Protein AF-A0A2E7L253-F1 (afdb_monomer_lite)

Structure (mmCIF, N/CA/C/O backbone):
data_AF-A0A2E7L253-F1
#
_entry.id   AF-A0A2E7L253-F1
#
loop_
_atom_site.group_PDB
_atom_site.id
_atom_site.type_symbol
_atom_site.label_atom_id
_atom_site.label_alt_id
_atom_site.label_comp_id
_atom_site.label_asym_id
_atom_site.label_entity_id
_atom_site.label_seq_id
_atom_site.pdbx_PDB_ins_code
_atom_site.Cartn_x
_atom_site.Cartn_y
_atom_site.Cartn_z
_atom_site.occupancy
_atom_site.B_iso_or_equiv
_atom_site.auth_seq_id
_atom_site.auth_comp_id
_atom_site.auth_asym_id
_atom_site.auth_atom_id
_atom_site.pdbx_PDB_model_num
ATOM 1 N N . THR A 1 1 ? -13.477 3.727 -7.918 1.00 76.06 1 THR A N 1
ATOM 2 C CA . THR A 1 1 ? -13.003 4.059 -9.282 1.00 76.06 1 THR A CA 1
ATOM 3 C C . THR A 1 1 ? -11.505 3.831 -9.328 1.00 76.06 1 THR A C 1
ATOM 5 O O . THR A 1 1 ? -10.892 3.888 -8.271 1.00 76.06 1 THR A O 1
ATOM 8 N N . GLY A 1 2 ? -10.938 3.516 -10.497 1.00 85.12 2 GLY A N 1
ATOM 9 C CA . GLY A 1 2 ? -9.512 3.194 -10.670 1.00 85.12 2 GLY A CA 1
ATOM 10 C C . GLY A 1 2 ? -8.842 4.051 -11.747 1.00 85.12 2 GLY A C 1
ATOM 11 O O . GLY A 1 2 ? -9.463 4.969 -12.280 1.00 85.12 2 GLY A O 1
ATOM 12 N N . ASN A 1 3 ? -7.586 3.742 -12.061 1.00 87.81 3 ASN A N 1
ATOM 13 C CA . ASN A 1 3 ? -6.810 4.322 -13.157 1.00 87.81 3 ASN A CA 1
ATOM 14 C C . ASN A 1 3 ? -6.499 3.265 -14.235 1.00 87.81 3 ASN A C 1
ATOM 16 O O . ASN A 1 3 ? -6.819 2.089 -14.071 1.00 87.81 3 ASN A O 1
ATOM 20 N N . ALA A 1 4 ? -5.953 3.704 -15.371 1.00 88.75 4 ALA A N 1
ATOM 21 C CA . ALA A 1 4 ? -5.542 2.837 -16.470 1.00 88.75 4 ALA A CA 1
ATOM 22 C C . ALA A 1 4 ? -4.411 3.489 -17.274 1.00 88.75 4 ALA A C 1
ATOM 24 O O . ALA A 1 4 ? -4.278 4.715 -17.298 1.00 88.75 4 ALA A O 1
ATOM 25 N N . PHE A 1 5 ? -3.627 2.661 -17.959 1.00 90.44 5 PHE A N 1
ATOM 26 C CA . PHE A 1 5 ? -2.713 3.111 -19.003 1.00 90.44 5 PHE A CA 1
ATOM 27 C C . PHE A 1 5 ? -3.455 3.183 -20.341 1.00 90.44 5 PHE A C 1
ATOM 29 O O . PHE A 1 5 ? -4.352 2.381 -20.593 1.00 90.44 5 PHE A O 1
ATOM 36 N N . TRP A 1 6 ? -3.062 4.114 -21.215 1.00 90.44 6 TRP A N 1
ATOM 37 C CA . TRP A 1 6 ? -3.573 4.174 -22.593 1.00 90.44 6 TRP A CA 1
ATOM 38 C C . TRP A 1 6 ? -3.236 2.904 -23.390 1.00 90.44 6 TRP A C 1
ATOM 40 O O . TRP A 1 6 ? -4.006 2.483 -24.247 1.00 90.44 6 TRP A O 1
ATOM 50 N N . THR A 1 7 ? -2.096 2.282 -23.089 1.00 89.25 7 THR A N 1
ATOM 51 C CA . THR A 1 7 ? -1.634 1.058 -23.738 1.00 89.25 7 THR A CA 1
ATOM 52 C C . THR A 1 7 ? -0.840 0.184 -22.770 1.00 89.25 7 THR A C 1
ATOM 54 O O . THR A 1 7 ? -0.297 0.672 -21.777 1.00 89.25 7 THR A O 1
ATOM 57 N N . TYR A 1 8 ? -0.764 -1.108 -23.080 1.00 87.62 8 TYR A N 1
ATOM 58 C CA . TYR A 1 8 ? 0.107 -2.066 -22.401 1.00 87.62 8 TYR A CA 1
ATOM 59 C C . TYR A 1 8 ? 1.529 -2.053 -23.005 1.00 87.62 8 TYR A C 1
ATOM 61 O O . TYR A 1 8 ? 2.513 -2.046 -22.264 1.00 87.62 8 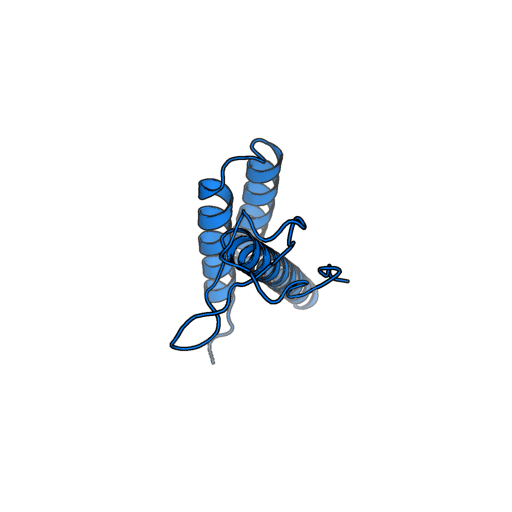TYR A O 1
ATOM 69 N N . THR A 1 9 ? 1.610 -1.959 -24.339 1.00 86.69 9 THR A N 1
ATOM 70 C CA . THR A 1 9 ? 2.807 -1.765 -25.184 1.00 86.69 9 THR A CA 1
ATOM 71 C C . THR A 1 9 ? 2.370 -1.149 -26.526 1.00 86.69 9 THR A C 1
ATOM 73 O O . THR A 1 9 ? 1.272 -1.459 -26.992 1.00 86.69 9 THR A O 1
ATOM 76 N N . ASP A 1 10 ? 3.160 -0.264 -27.145 1.00 82.75 10 ASP A N 1
ATOM 77 C CA . ASP A 1 10 ? 2.821 0.382 -28.429 1.00 82.75 10 ASP A CA 1
ATOM 78 C C . ASP A 1 10 ? 3.763 0.081 -29.615 1.00 82.75 10 ASP A C 1
ATOM 80 O O . ASP A 1 10 ? 3.490 0.555 -30.720 1.00 82.75 10 ASP A O 1
ATOM 84 N N . ASN A 1 11 ? 4.826 -0.718 -29.443 1.00 73.69 11 ASN A N 1
ATOM 85 C CA . ASN A 1 11 ? 5.800 -1.008 -30.509 1.00 73.69 11 ASN A CA 1
ATOM 86 C C . ASN A 1 11 ? 6.364 -2.446 -30.429 1.00 73.69 11 ASN A C 1
ATOM 88 O O . ASN A 1 11 ? 6.418 -3.049 -29.362 1.00 73.69 11 ASN A O 1
ATOM 92 N N . ALA A 1 12 ? 6.810 -2.981 -31.570 1.00 69.56 12 ALA A N 1
ATOM 93 C CA . ALA A 1 12 ? 7.440 -4.297 -31.718 1.00 69.56 12 ALA A CA 1
ATOM 94 C C . ALA A 1 12 ? 8.951 -4.310 -31.395 1.00 69.56 12 ALA A C 1
ATOM 96 O O . ALA A 1 12 ? 9.557 -5.376 -31.347 1.00 69.56 12 ALA A O 1
ATOM 97 N N . HIS A 1 13 ? 9.566 -3.143 -31.178 1.00 81.31 13 HIS A N 1
ATOM 98 C CA . HIS A 1 13 ? 11.006 -2.988 -30.932 1.00 81.31 13 HIS A CA 1
ATOM 99 C C . HIS A 1 13 ? 11.298 -2.435 -29.527 1.00 81.31 13 HIS A C 1
ATOM 101 O O . HIS A 1 13 ? 11.987 -1.434 -29.371 1.00 81.31 13 HIS A O 1
ATOM 107 N N . LEU A 1 14 ? 10.757 -3.083 -28.490 1.00 84.62 14 LEU A N 1
ATOM 108 C CA . LEU A 1 14 ? 10.771 -2.593 -27.100 1.00 84.62 14 LEU A CA 1
ATOM 109 C C . LEU A 1 14 ? 12.161 -2.429 -26.472 1.00 84.62 14 LEU A C 1
ATOM 111 O O . LEU A 1 14 ? 12.305 -1.715 -25.480 1.00 84.62 14 LEU A O 1
ATOM 115 N N . TRP A 1 15 ? 13.160 -3.102 -27.037 1.00 86.12 15 TRP A N 1
ATOM 116 C CA . TRP A 1 15 ? 14.542 -3.107 -26.561 1.00 86.12 15 TRP A CA 1
ATOM 117 C C . TRP A 1 15 ? 15.500 -2.314 -27.458 1.00 86.12 15 TRP A C 1
ATOM 119 O O . TRP A 1 15 ? 16.690 -2.257 -27.154 1.00 86.12 15 TRP A O 1
ATOM 129 N N . ASP A 1 16 ? 15.013 -1.740 -28.562 1.00 85.81 16 ASP A N 1
ATOM 130 C CA . ASP A 1 16 ? 15.840 -1.024 -29.535 1.00 85.81 16 ASP A CA 1
ATOM 131 C C . ASP A 1 16 ? 15.517 0.474 -29.543 1.00 85.81 16 ASP A C 1
ATOM 133 O O . ASP A 1 16 ? 14.606 0.944 -30.230 1.00 85.81 16 ASP A O 1
ATOM 137 N N . ASP A 1 17 ? 16.329 1.234 -28.811 1.00 81.62 17 ASP A N 1
ATOM 138 C CA . ASP A 1 17 ? 16.240 2.695 -28.738 1.00 81.62 17 ASP A CA 1
ATOM 139 C C . ASP A 1 17 ? 16.519 3.391 -30.091 1.00 81.62 17 ASP A C 1
ATOM 141 O O . ASP A 1 17 ? 16.260 4.588 -30.237 1.00 81.62 17 ASP A O 1
ATOM 145 N N . TYR A 1 18 ? 17.030 2.667 -31.096 1.00 82.50 18 TYR A N 1
ATOM 146 C CA . TYR A 1 18 ? 17.361 3.192 -32.423 1.00 82.50 18 TYR A CA 1
ATOM 147 C C . TYR A 1 18 ? 16.317 2.860 -33.496 1.00 82.50 18 TYR A C 1
ATOM 149 O O . TYR A 1 18 ? 16.492 3.257 -34.650 1.00 82.50 18 TYR A O 1
ATOM 157 N N . ALA A 1 19 ? 15.192 2.233 -33.135 1.00 79.25 19 ALA A N 1
ATOM 158 C CA . ALA A 1 19 ? 14.115 1.854 -34.057 1.00 79.25 19 ALA A CA 1
ATOM 159 C C . ALA A 1 19 ? 13.339 3.045 -34.681 1.00 79.25 19 ALA A C 1
ATOM 161 O O . ALA A 1 19 ? 12.298 2.865 -35.314 1.00 79.25 19 ALA A O 1
ATOM 162 N N . GLY A 1 20 ? 13.829 4.279 -34.516 1.00 75.06 20 GLY A N 1
ATOM 163 C CA . GLY A 1 20 ? 13.363 5.488 -35.203 1.00 75.06 20 GLY A CA 1
ATOM 164 C C . GLY A 1 20 ? 12.119 6.151 -34.607 1.00 75.06 20 GLY A C 1
ATOM 165 O O . GLY A 1 20 ? 11.953 7.357 -34.772 1.00 75.06 20 GLY A O 1
ATOM 166 N N . ASN A 1 21 ? 11.290 5.407 -33.869 1.00 74.50 21 ASN A N 1
ATOM 167 C CA . ASN A 1 21 ? 10.118 5.932 -33.170 1.00 74.50 21 ASN A CA 1
ATOM 168 C C . ASN A 1 21 ? 10.232 5.687 -31.659 1.00 74.50 21 ASN A C 1
ATOM 170 O O . ASN A 1 21 ? 10.505 4.553 -31.261 1.00 74.50 21 ASN A O 1
ATOM 174 N N . PRO A 1 22 ? 9.971 6.696 -30.806 1.00 67.81 22 PRO A N 1
ATOM 175 C CA . PRO A 1 22 ? 9.908 6.478 -29.367 1.00 67.81 22 PRO A CA 1
ATOM 176 C C . PRO A 1 22 ? 8.764 5.509 -29.044 1.00 67.81 22 PRO A C 1
ATOM 178 O O . PRO A 1 22 ? 7.615 5.773 -29.394 1.00 67.81 22 PRO A O 1
ATOM 181 N N . SER A 1 23 ? 9.077 4.396 -28.382 1.00 76.94 23 SER A N 1
ATOM 182 C CA . SER A 1 23 ? 8.083 3.443 -27.880 1.00 76.94 23 SER A CA 1
ATOM 183 C C . SER A 1 23 ? 7.714 3.745 -26.430 1.00 76.94 23 SER A C 1
ATOM 185 O O . SER A 1 23 ? 8.596 3.964 -25.593 1.00 76.94 23 SER A O 1
ATOM 187 N N . TYR A 1 24 ? 6.426 3.693 -26.100 1.00 85.56 24 TYR A N 1
ATOM 188 C CA . TYR A 1 24 ? 5.945 3.633 -24.728 1.00 85.56 24 TYR A CA 1
ATOM 189 C C . TYR A 1 24 ? 5.512 2.210 -24.383 1.00 85.56 24 TYR A C 1
ATOM 191 O O . TYR A 1 24 ? 4.610 1.632 -24.987 1.00 85.56 24 TYR A O 1
ATOM 199 N N . SER A 1 25 ? 6.094 1.669 -23.315 1.00 89.50 25 SER A N 1
ATOM 200 C CA . SER A 1 25 ? 5.670 0.372 -22.810 1.00 89.50 25 SER A CA 1
ATOM 201 C C . SER A 1 25 ? 5.593 0.319 -21.298 1.00 89.50 25 SER A C 1
ATOM 203 O O . SER A 1 25 ? 6.447 0.853 -20.584 1.00 89.50 25 SER A O 1
ATOM 205 N N . VAL A 1 26 ? 4.551 -0.336 -20.794 1.00 93.06 26 VAL A N 1
ATOM 206 C CA . VAL A 1 26 ? 4.375 -0.593 -19.361 1.00 93.06 26 VAL A CA 1
ATOM 207 C C . VAL A 1 26 ? 5.087 -1.878 -18.964 1.00 93.06 26 VAL A C 1
ATOM 209 O O . VAL A 1 26 ? 5.595 -1.974 -17.853 1.00 93.06 26 VAL A O 1
ATOM 212 N N . VAL A 1 27 ? 5.198 -2.831 -19.879 1.00 92.31 27 VAL A N 1
ATOM 213 C CA . VAL A 1 27 ? 5.922 -4.094 -19.706 1.00 92.31 27 VAL A CA 1
ATOM 214 C C . VAL A 1 27 ? 6.793 -4.364 -20.929 1.00 92.31 27 VAL A C 1
ATOM 216 O O . VAL A 1 27 ? 6.604 -3.741 -21.964 1.00 92.31 27 VAL A O 1
ATOM 219 N N . TYR A 1 28 ? 7.743 -5.277 -20.842 1.00 91.44 28 TYR A N 1
ATOM 220 C CA . TYR A 1 28 ? 8.614 -5.630 -21.963 1.00 91.44 28 TYR A CA 1
ATOM 221 C C . TYR A 1 28 ? 8.402 -7.096 -22.343 1.00 91.44 28 TYR A C 1
ATOM 223 O O . TYR A 1 28 ? 7.893 -7.880 -21.544 1.00 91.44 28 TYR A O 1
ATOM 231 N N . ASP A 1 29 ? 8.742 -7.478 -23.566 1.00 90.44 29 ASP A N 1
ATOM 232 C CA . ASP A 1 29 ? 8.789 -8.876 -23.984 1.00 90.44 29 ASP A CA 1
ATOM 233 C C . ASP A 1 29 ? 10.138 -9.506 -23.611 1.00 90.44 29 ASP A C 1
ATOM 235 O O . ASP A 1 29 ? 11.146 -8.824 -23.442 1.00 90.44 29 ASP A O 1
ATOM 239 N N . GLY A 1 30 ? 10.163 -10.821 -23.441 1.00 90.31 30 GLY A N 1
ATOM 240 C CA . GLY A 1 30 ? 11.358 -11.574 -23.089 1.00 90.31 30 GLY A CA 1
ATOM 241 C C . GLY A 1 30 ? 11.244 -13.028 -23.541 1.00 90.31 30 GLY A C 1
ATOM 242 O O . GLY A 1 30 ? 10.149 -13.486 -23.881 1.00 90.31 30 GLY A O 1
ATOM 243 N N . PRO A 1 31 ? 12.361 -13.776 -2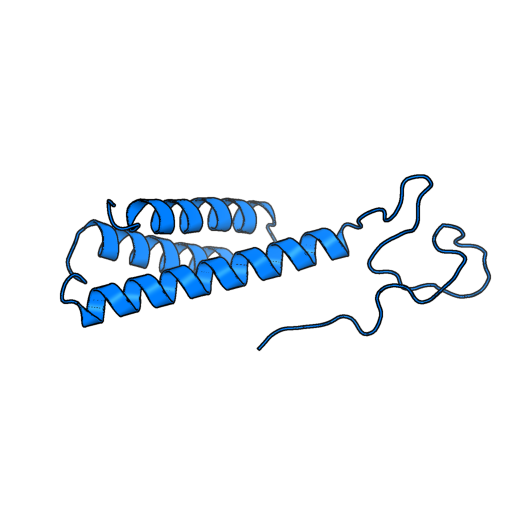3.547 1.00 91.06 31 PRO A N 1
ATOM 244 C CA . PRO A 1 31 ? 12.400 -15.150 -24.055 1.00 91.06 31 PRO A CA 1
ATOM 245 C C . PRO A 1 31 ? 11.444 -16.097 -23.313 1.00 91.06 31 PRO A C 1
ATOM 247 O O . PRO A 1 31 ? 10.899 -17.011 -23.923 1.00 91.06 31 PRO A O 1
ATOM 250 N N . ASP A 1 32 ? 11.193 -15.832 -22.028 1.00 94.69 32 ASP A N 1
ATOM 251 C CA . ASP A 1 32 ? 10.333 -16.640 -21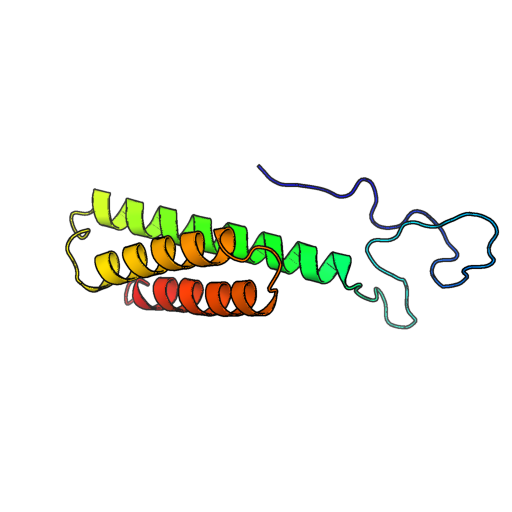.154 1.00 94.69 32 ASP A CA 1
ATOM 252 C C . ASP A 1 32 ? 8.968 -15.978 -20.871 1.00 94.69 32 ASP A C 1
ATOM 254 O O . ASP A 1 32 ? 8.247 -16.373 -19.953 1.00 94.69 32 ASP A O 1
ATOM 258 N N . GLY A 1 33 ? 8.602 -14.954 -21.650 1.00 89.62 33 GLY A N 1
ATOM 259 C CA . GLY A 1 33 ? 7.354 -14.208 -21.503 1.00 89.62 33 GLY A CA 1
ATOM 260 C C . GLY A 1 33 ? 7.560 -12.752 -21.087 1.00 89.62 33 GLY A C 1
ATOM 261 O O . GLY A 1 33 ? 8.579 -12.136 -21.381 1.00 89.62 33 GLY A O 1
ATOM 262 N N . VAL A 1 34 ? 6.545 -12.175 -20.443 1.00 92.06 34 VAL A N 1
ATOM 263 C CA . VAL A 1 34 ? 6.512 -10.744 -20.113 1.00 92.06 34 VAL A CA 1
ATOM 264 C C . VAL A 1 34 ? 7.531 -10.401 -19.024 1.00 92.06 34 VAL A C 1
ATOM 266 O O . VAL A 1 34 ? 7.534 -10.990 -17.945 1.00 92.06 34 VAL A O 1
ATOM 269 N N . VAL A 1 35 ? 8.344 -9.382 -19.285 1.00 93.25 35 VAL A N 1
ATOM 270 C CA . VAL A 1 35 ? 9.291 -8.776 -18.350 1.00 93.25 35 VAL A CA 1
ATOM 271 C C . VAL A 1 35 ? 8.643 -7.548 -17.706 1.00 93.25 35 VAL A C 1
ATOM 273 O O . VAL A 1 35 ? 8.156 -6.640 -18.385 1.00 93.25 35 VAL A O 1
ATOM 276 N N . SE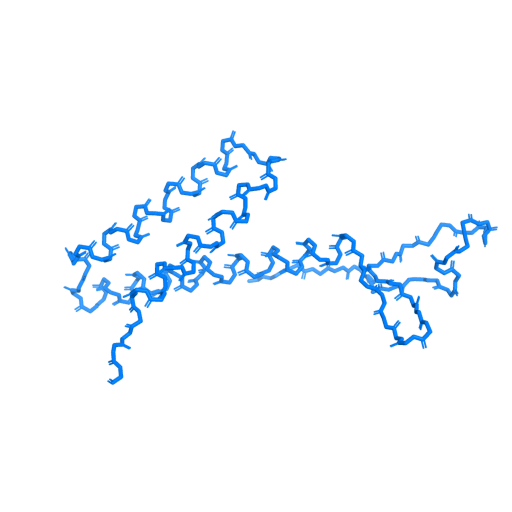R A 1 36 ? 8.625 -7.510 -16.373 1.00 94.19 36 SER A N 1
ATOM 277 C CA . SER A 1 36 ? 8.094 -6.366 -15.623 1.00 94.19 36 SER A CA 1
ATOM 278 C C . SER A 1 36 ? 8.944 -5.106 -15.822 1.00 94.19 36 SER A C 1
ATOM 280 O O . SER A 1 36 ? 10.120 -5.163 -16.177 1.00 94.19 36 SER A O 1
ATOM 282 N N . SER A 1 37 ? 8.359 -3.948 -15.533 1.00 93.06 37 SER A N 1
ATOM 283 C CA . SER A 1 37 ? 9.072 -2.678 -15.473 1.00 93.06 37 SER A CA 1
ATOM 284 C C . SER A 1 37 ? 8.841 -1.988 -14.133 1.00 93.06 37 SER A C 1
ATOM 286 O O . SER A 1 37 ? 7.831 -2.205 -13.463 1.00 93.06 37 SER A O 1
ATOM 288 N N . LYS A 1 38 ? 9.720 -1.038 -13.791 1.00 91.69 38 LYS A N 1
ATOM 289 C CA . LYS A 1 38 ? 9.559 -0.212 -12.584 1.00 91.69 38 LYS A CA 1
ATOM 290 C C . LYS A 1 38 ? 8.199 0.491 -12.515 1.00 91.69 38 LYS A C 1
ATOM 292 O O . LYS A 1 38 ? 7.650 0.631 -11.428 1.00 91.69 38 LYS A O 1
ATOM 297 N N . ARG A 1 39 ? 7.647 0.938 -13.652 1.00 91.81 39 ARG A N 1
ATOM 298 C CA . ARG A 1 39 ? 6.336 1.613 -13.686 1.00 91.81 39 ARG A CA 1
ATOM 299 C C . ARG A 1 39 ? 5.180 0.636 -13.481 1.00 91.81 39 ARG A C 1
ATOM 301 O O . ARG A 1 39 ? 4.220 0.998 -12.811 1.00 91.81 39 ARG A O 1
ATOM 308 N N . TRP A 1 40 ? 5.283 -0.584 -14.013 1.00 94.50 40 TRP A N 1
ATOM 309 C CA . TRP A 1 40 ? 4.286 -1.631 -13.788 1.00 94.50 40 TRP A CA 1
ATOM 310 C C . TRP A 1 40 ? 4.256 -2.069 -12.327 1.00 94.50 40 TRP A C 1
ATOM 312 O O . TRP A 1 40 ? 3.190 -2.097 -11.716 1.00 94.50 40 TRP A O 1
ATOM 322 N N . ASP A 1 41 ? 5.428 -2.318 -11.742 1.00 94.19 41 ASP A N 1
ATOM 323 C CA . ASP A 1 41 ? 5.526 -2.723 -10.341 1.00 94.19 41 ASP A CA 1
ATOM 324 C C . ASP A 1 41 ? 5.054 -1.620 -9.390 1.00 94.19 41 ASP A C 1
ATOM 326 O O . ASP A 1 41 ? 4.293 -1.898 -8.464 1.00 94.19 41 ASP A O 1
ATOM 330 N N . ALA A 1 42 ? 5.415 -0.359 -9.655 1.00 91.44 42 ALA A N 1
ATOM 331 C CA . ALA A 1 42 ? 4.918 0.778 -8.880 1.00 91.44 42 ALA A CA 1
ATOM 332 C C . ALA A 1 42 ? 3.393 0.939 -8.993 1.00 91.44 42 ALA A C 1
ATOM 334 O O . ALA A 1 42 ? 2.724 1.240 -8.006 1.00 91.44 42 ALA A O 1
ATOM 335 N N . TYR A 1 43 ? 2.830 0.713 -10.183 1.00 93.38 43 TYR A N 1
ATOM 336 C CA . TYR A 1 43 ? 1.387 0.761 -10.391 1.00 93.38 43 TYR A CA 1
ATOM 337 C C . TYR A 1 43 ? 0.665 -0.336 -9.606 1.00 93.38 43 TYR A C 1
ATOM 339 O O . TYR A 1 43 ? -0.301 -0.049 -8.900 1.00 93.38 43 TYR A O 1
ATOM 347 N N . ARG A 1 44 ? 1.152 -1.581 -9.688 1.00 93.50 44 ARG A N 1
ATOM 348 C CA . ARG A 1 44 ? 0.601 -2.713 -8.933 1.00 93.50 44 ARG A CA 1
ATOM 349 C C . ARG A 1 44 ? 0.654 -2.452 -7.426 1.00 93.50 44 ARG A C 1
ATOM 351 O O . ARG A 1 44 ? -0.363 -2.624 -6.761 1.00 93.50 44 ARG A O 1
ATOM 358 N N . ALA A 1 45 ? 1.791 -1.977 -6.914 1.00 92.50 45 ALA A N 1
ATOM 359 C CA . ALA A 1 45 ? 1.943 -1.621 -5.504 1.00 92.50 45 ALA A CA 1
ATOM 360 C C . ALA A 1 45 ? 0.934 -0.541 -5.073 1.00 92.50 45 ALA A C 1
ATOM 362 O O . ALA A 1 45 ? 0.252 -0.693 -4.065 1.00 92.50 45 ALA A O 1
ATOM 363 N N . GLY A 1 46 ? 0.748 0.506 -5.885 1.00 91.81 46 GLY A N 1
ATOM 364 C CA . GLY A 1 46 ? -0.237 1.552 -5.599 1.00 91.81 46 GLY A CA 1
ATOM 365 C C . GLY A 1 46 ? -1.685 1.047 -5.557 1.00 91.81 46 GLY A C 1
ATOM 366 O O . GLY A 1 46 ? -2.471 1.493 -4.719 1.00 91.81 46 GLY A O 1
ATOM 367 N N . VAL A 1 47 ? -2.047 0.101 -6.432 1.00 94.69 47 VAL A N 1
ATOM 368 C CA . VAL A 1 47 ? -3.368 -0.554 -6.403 1.00 94.69 47 VAL A CA 1
ATOM 369 C C . VAL A 1 47 ? -3.535 -1.383 -5.128 1.00 94.69 47 VAL A C 1
ATOM 371 O O . VAL A 1 47 ? -4.570 -1.290 -4.470 1.00 94.69 47 VAL A O 1
ATOM 374 N N . GLU A 1 48 ? -2.519 -2.158 -4.748 1.00 94.75 48 GLU A N 1
ATOM 375 C CA . GLU A 1 48 ? -2.532 -2.973 -3.528 1.00 94.75 48 GLU A CA 1
ATOM 376 C C . GLU A 1 48 ? -2.692 -2.109 -2.268 1.00 94.75 48 GLU A C 1
ATOM 378 O O . GLU A 1 48 ? -3.547 -2.402 -1.428 1.00 94.75 48 GLU A O 1
ATOM 383 N N . ASP A 1 49 ? -1.956 -1.002 -2.170 1.00 93.44 49 ASP A N 1
ATOM 384 C CA . ASP A 1 49 ? -2.056 -0.050 -1.058 1.00 93.44 49 ASP A CA 1
ATOM 385 C C . ASP A 1 49 ? -3.431 0.625 -0.986 1.00 93.44 49 ASP A C 1
ATOM 387 O O . ASP A 1 49 ? -3.991 0.809 0.104 1.00 93.44 49 ASP A O 1
ATOM 391 N N . HIS A 1 50 ? -4.011 0.968 -2.143 1.00 93.19 50 HIS A N 1
ATOM 392 C CA . HIS A 1 50 ? -5.361 1.520 -2.214 1.00 93.19 50 HIS A CA 1
ATOM 393 C C . HIS A 1 50 ? -6.393 0.541 -1.646 1.00 93.19 50 HIS A C 1
ATOM 395 O O . HIS A 1 50 ? -7.166 0.905 -0.753 1.00 93.19 50 HIS A O 1
ATOM 401 N N . GLU A 1 51 ? -6.387 -0.702 -2.128 1.00 94.94 51 GLU A N 1
ATOM 402 C CA . GLU A 1 51 ? -7.312 -1.742 -1.675 1.00 94.94 51 GLU A CA 1
ATOM 403 C C . GLU A 1 51 ? -7.128 -2.043 -0.186 1.00 94.94 51 GLU A C 1
ATOM 405 O O . GLU A 1 51 ? -8.105 -2.155 0.558 1.00 94.94 51 GLU A O 1
ATOM 410 N N . LEU A 1 52 ? -5.885 -2.080 0.292 1.00 95.56 52 LEU A N 1
ATOM 411 C CA . LEU A 1 52 ? -5.575 -2.289 1.701 1.00 95.56 52 LEU A CA 1
ATOM 412 C C . LEU A 1 52 ? -6.173 -1.188 2.590 1.00 95.56 52 LEU A C 1
ATOM 414 O O . LEU A 1 52 ? -6.823 -1.474 3.604 1.00 95.56 52 LEU A O 1
ATOM 418 N N . GLY A 1 53 ? -6.016 0.075 2.187 1.00 95.25 53 GLY A N 1
ATOM 419 C CA . GLY A 1 53 ? -6.618 1.215 2.872 1.00 95.25 53 GLY A CA 1
ATOM 420 C C . GLY A 1 53 ? -8.149 1.155 2.876 1.00 95.25 53 GLY A C 1
ATOM 421 O O . GLY A 1 53 ? -8.781 1.409 3.907 1.00 95.25 53 GLY A O 1
ATOM 422 N N . GLN A 1 54 ? -8.759 0.775 1.752 1.00 95.88 54 GLN A N 1
ATOM 423 C CA . GLN A 1 54 ? -10.212 0.628 1.629 1.00 95.88 54 GLN A CA 1
ATOM 424 C C . GLN A 1 54 ? -10.751 -0.509 2.509 1.00 95.88 54 GLN A C 1
ATOM 426 O O . GLN A 1 54 ? -11.735 -0.319 3.232 1.00 95.88 54 GLN A O 1
ATOM 431 N N . LEU A 1 55 ? -10.076 -1.661 2.527 1.00 96.19 55 LEU A N 1
ATOM 432 C CA . LEU A 1 55 ? -10.417 -2.798 3.382 1.00 96.19 55 LEU A CA 1
ATOM 433 C C . LEU A 1 55 ? -10.356 -2.430 4.865 1.00 96.19 55 LEU A C 1
ATOM 435 O O . LEU A 1 55 ? -11.265 -2.788 5.625 1.00 96.19 55 LEU A O 1
ATOM 439 N N . LEU A 1 56 ? -9.325 -1.695 5.294 1.00 96.56 56 LEU A N 1
ATOM 440 C CA . LEU A 1 56 ? -9.215 -1.264 6.685 1.00 96.56 56 LEU A CA 1
ATOM 441 C C . LEU A 1 56 ? -10.327 -0.275 7.052 1.00 96.56 56 LEU A C 1
ATOM 443 O O . LEU A 1 56 ? -11.005 -0.480 8.060 1.00 96.56 56 LEU A O 1
ATOM 447 N N . LYS A 1 57 ? -10.601 0.731 6.209 1.00 96.94 57 LYS A N 1
ATOM 448 C CA . LYS A 1 57 ? -11.719 1.673 6.411 1.00 96.94 57 LYS A CA 1
ATOM 449 C C . LYS A 1 57 ? -13.062 0.949 6.533 1.00 96.94 57 LYS A C 1
ATOM 451 O O . LYS A 1 57 ? -13.821 1.216 7.464 1.00 96.94 57 LYS A O 1
ATOM 456 N N . ALA A 1 58 ? -13.336 -0.007 5.646 1.00 96.56 58 ALA A N 1
ATOM 457 C CA . ALA A 1 58 ? -14.557 -0.810 5.684 1.00 96.56 58 ALA A CA 1
ATOM 458 C C . ALA A 1 58 ? -14.642 -1.696 6.941 1.00 96.56 58 ALA A C 1
ATOM 460 O O . ALA A 1 58 ? -15.724 -1.923 7.484 1.00 96.56 58 ALA A O 1
ATOM 461 N N . THR A 1 59 ? -13.511 -2.206 7.428 1.00 96.00 59 THR A N 1
ATOM 462 C CA . THR A 1 59 ? -13.445 -3.008 8.660 1.00 96.00 59 THR A CA 1
ATOM 463 C C . THR A 1 59 ? -13.727 -2.152 9.895 1.00 96.00 59 THR A C 1
ATOM 465 O O . THR A 1 59 ? -14.537 -2.537 10.737 1.00 96.00 59 THR A O 1
ATOM 468 N N . LEU A 1 60 ? -13.144 -0.954 9.970 1.00 95.69 60 LEU A N 1
ATOM 469 C CA . LEU A 1 60 ? -13.403 0.016 11.038 1.00 95.69 60 LEU A CA 1
ATOM 470 C C . LEU A 1 60 ? -14.864 0.495 11.029 1.00 95.69 60 LEU A C 1
ATOM 472 O O . LEU A 1 60 ? -15.489 0.593 12.084 1.00 95.69 60 LEU A O 1
ATOM 476 N N . ALA A 1 61 ? -15.441 0.731 9.847 1.00 96.19 61 ALA A N 1
ATOM 477 C CA . ALA A 1 61 ? -16.858 1.063 9.704 1.00 96.19 61 ALA A CA 1
ATOM 478 C C . ALA A 1 61 ? -17.769 -0.064 10.221 1.00 96.19 61 ALA A C 1
ATOM 480 O O . ALA A 1 61 ? -18.685 0.199 10.997 1.00 96.19 61 ALA A O 1
ATOM 481 N N . ARG A 1 62 ? -17.471 -1.326 9.879 1.00 94.88 62 ARG A N 1
ATOM 482 C CA . ARG A 1 62 ? -18.206 -2.492 10.398 1.00 94.88 62 ARG A CA 1
ATOM 483 C C . ARG A 1 62 ? -18.120 -2.611 11.919 1.00 94.88 62 ARG A C 1
ATOM 485 O O . ARG A 1 62 ? -19.138 -2.865 12.554 1.00 94.88 62 ARG A O 1
ATOM 492 N N . ALA A 1 63 ? -16.947 -2.376 12.509 1.00 93.94 63 ALA A N 1
ATOM 493 C CA . ALA A 1 63 ? -16.792 -2.368 13.964 1.00 93.94 63 ALA A CA 1
ATOM 494 C C . ALA A 1 63 ? -17.653 -1.284 14.639 1.00 93.94 63 ALA A C 1
ATOM 496 O O . ALA A 1 63 ? -18.244 -1.528 15.690 1.00 93.94 63 ALA A O 1
ATOM 497 N N . ARG A 1 64 ? -17.790 -0.103 14.016 1.00 93.44 64 ARG A N 1
ATOM 498 C CA . ARG A 1 64 ? -18.699 0.950 14.503 1.00 93.44 64 ARG A CA 1
ATOM 499 C C . ARG A 1 64 ? -20.156 0.519 14.456 1.00 93.44 64 ARG A C 1
ATOM 501 O O . ARG A 1 64 ? -20.841 0.631 15.466 1.00 93.44 64 ARG A O 1
ATOM 508 N N . SER A 1 65 ? -20.608 -0.028 13.331 1.00 94.38 65 SER A N 1
ATOM 509 C CA . SER A 1 65 ? -21.984 -0.520 13.194 1.00 94.38 65 SER A CA 1
ATOM 510 C C . SER A 1 65 ? -22.302 -1.684 14.139 1.00 94.38 65 SER A C 1
ATOM 512 O O . SER A 1 65 ? -23.442 -1.825 14.561 1.00 94.38 65 SER A O 1
ATOM 514 N N . ALA A 1 66 ? -21.304 -2.494 14.499 1.00 93.00 66 ALA A N 1
ATOM 515 C CA . ALA A 1 66 ? -21.442 -3.604 15.441 1.00 93.00 66 ALA A CA 1
ATOM 516 C C . ALA A 1 66 ? -21.304 -3.196 16.923 1.00 93.00 66 ALA A C 1
ATOM 518 O O . ALA A 1 66 ? -21.345 -4.063 17.793 1.00 93.00 66 ALA A O 1
ATOM 519 N N . GLY A 1 67 ? -21.088 -1.911 17.233 1.00 92.50 67 GLY A N 1
ATOM 520 C CA . GLY A 1 67 ? -20.899 -1.437 18.610 1.00 92.50 67 GLY A CA 1
ATOM 521 C C . GLY A 1 67 ? -19.558 -1.832 19.247 1.00 92.50 67 GLY A C 1
ATOM 522 O O . GLY A 1 67 ? -19.392 -1.707 20.456 1.00 92.50 67 GLY A O 1
ATOM 523 N N . THR A 1 68 ? -18.577 -2.287 18.460 1.00 91.94 68 THR A N 1
ATOM 524 C CA . THR A 1 68 ? -17.239 -2.700 18.934 1.00 91.94 68 THR A CA 1
ATOM 525 C C . THR A 1 68 ? -16.152 -1.655 18.659 1.00 91.94 68 THR A C 1
ATOM 527 O O . THR A 1 68 ? -14.956 -1.926 18.817 1.00 91.94 68 THR A O 1
ATOM 530 N N . ALA A 1 69 ? -16.557 -0.434 18.290 1.00 88.19 69 ALA A N 1
ATOM 531 C CA . ALA A 1 69 ? -15.667 0.692 17.999 1.00 88.19 69 ALA A CA 1
ATOM 532 C C . ALA A 1 69 ? -14.686 1.007 19.134 1.00 88.19 69 ALA A C 1
ATOM 534 O O . ALA A 1 69 ? -13.549 1.407 18.886 1.00 88.19 69 ALA A O 1
ATOM 535 N N . ASP A 1 70 ? -15.128 0.826 20.380 1.00 90.44 70 ASP A N 1
ATOM 536 C CA . ASP A 1 70 ? -14.362 1.220 21.557 1.00 90.44 70 ASP A CA 1
ATOM 537 C C . ASP A 1 70 ? -13.301 0.218 21.995 1.00 90.44 70 ASP A C 1
ATOM 539 O O . ASP A 1 70 ? -12.512 0.522 22.897 1.00 90.44 70 ASP A O 1
ATOM 543 N N . THR A 1 71 ? -13.232 -0.940 21.335 1.00 93.06 71 THR A N 1
ATOM 544 C CA . THR A 1 71 ? -12.193 -1.932 21.604 1.00 93.06 71 THR A CA 1
ATOM 545 C C . THR A 1 71 ? -10.802 -1.347 21.352 1.00 93.06 71 THR A C 1
ATOM 547 O O . THR A 1 71 ? -10.570 -0.552 20.434 1.00 93.06 71 THR A O 1
ATOM 550 N N . SER A 1 72 ? -9.837 -1.760 22.176 1.00 93.62 72 SER A N 1
ATOM 551 C CA . SER A 1 72 ? -8.450 -1.289 22.083 1.00 93.62 72 SER A CA 1
ATOM 552 C C . SER A 1 72 ? -7.836 -1.560 20.706 1.00 93.62 72 SER A C 1
ATOM 554 O O . SER A 1 72 ? -7.089 -0.726 20.195 1.00 93.62 72 SER A O 1
ATOM 556 N N . GLN A 1 73 ? -8.198 -2.686 20.085 1.00 93.44 73 GLN A N 1
ATOM 557 C CA . GLN A 1 73 ? -7.738 -3.086 18.757 1.00 93.44 73 GLN A CA 1
ATOM 558 C C . GLN A 1 73 ? -8.267 -2.160 17.656 1.00 93.44 73 GLN A C 1
ATOM 560 O O . GLN A 1 73 ? -7.483 -1.686 16.837 1.00 93.44 73 GLN A O 1
ATOM 565 N N . VAL A 1 74 ? -9.566 -1.837 17.662 1.00 94.88 74 VAL A N 1
ATOM 566 C CA . VAL A 1 74 ? -10.175 -0.945 16.659 1.00 94.88 74 VAL A CA 1
ATOM 567 C C . VAL A 1 74 ? -9.623 0.475 16.784 1.00 94.88 74 VAL A C 1
ATOM 569 O O . VAL A 1 74 ? -9.254 1.085 15.780 1.00 94.88 74 VAL A O 1
ATOM 572 N N . LYS A 1 75 ? -9.459 0.980 18.013 1.00 96.06 75 LYS A N 1
ATOM 573 C CA . LYS A 1 75 ? -8.824 2.284 18.264 1.00 96.06 75 LYS A CA 1
ATOM 574 C C . LYS A 1 75 ? -7.362 2.323 17.819 1.00 96.06 75 LYS A C 1
ATOM 576 O O . LYS A 1 75 ? -6.922 3.330 17.269 1.00 96.06 75 LYS A O 1
ATOM 581 N N . ALA A 1 76 ? -6.601 1.253 18.054 1.00 95.31 76 ALA A N 1
ATOM 582 C CA . ALA A 1 76 ? -5.216 1.161 17.597 1.00 95.31 76 ALA A CA 1
ATOM 583 C C . ALA A 1 76 ? -5.128 1.179 16.066 1.00 95.31 76 ALA A C 1
ATOM 585 O O . ALA A 1 76 ? -4.344 1.948 15.519 1.00 95.31 76 ALA A O 1
ATOM 586 N N . ALA A 1 77 ? -5.973 0.401 15.391 1.00 96.38 77 ALA A N 1
ATOM 587 C CA . ALA A 1 77 ? -6.014 0.343 13.937 1.00 96.38 77 ALA A CA 1
ATOM 588 C C . ALA A 1 77 ? -6.407 1.686 13.300 1.00 96.38 77 ALA A C 1
ATOM 590 O O . ALA A 1 77 ? -5.765 2.104 12.338 1.00 96.38 77 ALA A O 1
ATOM 591 N N . GLN A 1 78 ? -7.390 2.395 13.870 1.00 96.94 78 GLN A N 1
ATOM 592 C CA . GLN A 1 78 ? -7.756 3.748 13.434 1.00 96.94 78 GLN A CA 1
ATOM 593 C C . GLN A 1 78 ? -6.574 4.720 13.570 1.00 96.94 78 GLN A C 1
ATOM 595 O O . GLN A 1 78 ? -6.201 5.359 12.594 1.00 96.94 78 GLN A O 1
ATOM 600 N N . ARG A 1 79 ? -5.916 4.765 14.739 1.00 97.06 79 ARG A N 1
ATOM 601 C CA . ARG A 1 79 ? -4.736 5.627 14.944 1.00 97.06 79 ARG A CA 1
ATOM 602 C C . ARG A 1 79 ? -3.589 5.296 13.992 1.00 97.06 79 ARG A C 1
ATOM 604 O O . ARG A 1 79 ? -2.904 6.200 13.532 1.00 97.06 79 ARG A O 1
ATOM 611 N N . THR A 1 80 ? -3.354 4.011 13.722 1.00 96.69 80 THR A N 1
ATOM 612 C CA . THR A 1 80 ? -2.335 3.586 12.756 1.00 96.69 80 THR A CA 1
ATOM 613 C C . THR A 1 80 ? -2.667 4.089 11.355 1.00 96.69 80 THR A C 1
ATOM 615 O O . THR A 1 80 ? -1.778 4.627 10.704 1.00 96.69 80 THR A O 1
ATOM 618 N N . LEU A 1 81 ? -3.920 3.957 10.908 1.00 96.19 81 LEU A N 1
ATOM 619 C CA . LEU A 1 81 ? -4.352 4.467 9.607 1.00 96.19 81 LEU A CA 1
ATOM 620 C C . LEU A 1 81 ? -4.133 5.981 9.497 1.00 96.19 81 LEU A C 1
ATOM 622 O O . LEU A 1 81 ? -3.482 6.427 8.556 1.00 96.19 81 LEU A O 1
ATOM 626 N N . ASP A 1 82 ? -4.622 6.746 10.472 1.00 96.25 82 ASP A N 1
ATOM 627 C CA . ASP A 1 82 ? -4.546 8.211 10.451 1.00 96.25 82 ASP A CA 1
ATOM 628 C C . ASP A 1 82 ? -3.087 8.693 10.468 1.00 96.25 82 ASP A C 1
ATOM 630 O O . ASP A 1 82 ? -2.680 9.492 9.626 1.00 96.25 82 ASP A O 1
ATOM 634 N N . SER A 1 83 ? -2.260 8.116 11.348 1.00 96.56 83 SER A N 1
ATOM 635 C CA . SER A 1 83 ? -0.842 8.473 11.459 1.00 96.56 83 SER A CA 1
ATOM 636 C C . SER A 1 83 ? -0.050 8.185 10.181 1.00 96.56 83 SER A C 1
ATOM 638 O O . SER A 1 83 ? 0.823 8.970 9.811 1.00 96.56 83 SER A O 1
ATOM 640 N N . TRP A 1 84 ? -0.323 7.075 9.490 1.00 95.19 84 TRP A N 1
ATOM 641 C CA . TRP A 1 84 ? 0.375 6.773 8.238 1.00 95.19 84 TRP A CA 1
ATOM 642 C C . TRP A 1 84 ? -0.047 7.692 7.097 1.00 95.19 84 TRP A C 1
ATOM 644 O O . TRP A 1 84 ? 0.819 8.127 6.341 1.00 95.19 84 TRP A O 1
ATOM 654 N N . VAL A 1 85 ? -1.334 8.040 7.003 1.00 92.12 85 VAL A N 1
ATOM 655 C CA . VAL A 1 85 ? -1.811 9.020 6.016 1.00 92.12 85 VAL A CA 1
ATOM 656 C C . VAL A 1 85 ? -1.114 10.365 6.222 1.00 92.12 85 VAL A C 1
ATOM 658 O O . VAL A 1 85 ? -0.579 10.922 5.267 1.00 92.12 85 VAL A O 1
ATOM 661 N N . GLU A 1 86 ? -1.043 10.857 7.461 1.00 93.44 86 GLU A N 1
ATOM 662 C CA . GLU A 1 86 ? -0.354 12.114 7.780 1.00 93.44 86 GLU A CA 1
ATOM 663 C C . GLU A 1 86 ? 1.132 12.075 7.406 1.00 93.44 86 GLU A C 1
ATOM 665 O O . GLU A 1 86 ? 1.637 12.998 6.766 1.00 93.44 86 GLU A O 1
ATOM 670 N N . ARG A 1 87 ? 1.835 10.989 7.750 1.00 93.62 87 ARG A N 1
ATOM 671 C CA . ARG A 1 87 ? 3.263 10.832 7.437 1.00 93.62 87 ARG A CA 1
ATOM 672 C C . ARG A 1 87 ? 3.525 10.814 5.934 1.00 93.62 87 ARG A C 1
ATOM 674 O O . ARG A 1 87 ? 4.459 11.470 5.485 1.00 93.62 87 ARG A O 1
ATOM 681 N N . ILE A 1 88 ? 2.709 10.094 5.164 1.00 90.88 88 ILE A N 1
ATOM 682 C CA . ILE A 1 88 ? 2.852 10.018 3.703 1.00 90.88 88 ILE A CA 1
ATOM 683 C C . ILE A 1 88 ? 2.623 11.389 3.069 1.00 90.88 88 ILE A C 1
ATOM 685 O O . ILE A 1 88 ? 3.413 11.816 2.231 1.00 90.88 88 ILE A O 1
ATOM 689 N N . LEU A 1 89 ? 1.589 12.114 3.502 1.00 89.94 89 LEU A N 1
ATOM 690 C CA . LEU A 1 89 ? 1.314 13.460 2.995 1.00 89.94 89 LEU A CA 1
ATOM 691 C C . LEU A 1 89 ? 2.419 14.463 3.362 1.00 89.94 89 LEU A C 1
ATOM 693 O O . LEU A 1 89 ? 2.691 15.376 2.586 1.00 89.94 89 LEU A O 1
ATOM 697 N N . ALA A 1 90 ? 3.082 14.280 4.506 1.00 93.25 90 ALA A N 1
ATOM 698 C CA . ALA A 1 90 ? 4.216 15.102 4.916 1.00 93.25 90 ALA A CA 1
ATOM 699 C C . ALA A 1 90 ? 5.513 14.785 4.148 1.00 93.25 90 ALA A C 1
ATOM 701 O O . ALA A 1 90 ? 6.430 15.607 4.125 1.00 93.25 90 ALA A O 1
ATOM 702 N N . THR A 1 91 ? 5.641 13.600 3.541 1.00 90.12 91 THR A N 1
ATOM 703 C CA . THR A 1 91 ? 6.859 13.178 2.825 1.00 90.12 91 THR A CA 1
ATOM 704 C C . THR A 1 91 ? 6.514 12.332 1.589 1.00 90.12 91 THR A C 1
ATOM 706 O O . THR A 1 91 ? 6.802 11.137 1.544 1.00 90.12 91 THR A O 1
ATOM 709 N N . PRO A 1 92 ? 5.912 12.937 0.548 1.00 77.06 92 PRO A N 1
ATOM 710 C CA . PRO A 1 92 ? 5.278 12.200 -0.551 1.00 77.06 92 PRO A CA 1
ATOM 711 C C . PRO A 1 92 ? 6.245 11.495 -1.518 1.00 77.06 92 PRO A C 1
ATOM 713 O O . PRO A 1 92 ? 5.794 10.755 -2.387 1.00 77.06 92 PRO A O 1
ATOM 716 N N . TYR A 1 93 ? 7.558 11.713 -1.394 1.00 81.94 93 TYR A N 1
ATOM 717 C CA . TYR A 1 93 ? 8.571 11.182 -2.318 1.00 81.94 93 TYR A CA 1
ATOM 718 C C . TYR A 1 93 ? 9.486 10.113 -1.701 1.00 81.94 93 TYR A C 1
ATOM 720 O O . TYR A 1 93 ? 10.475 9.738 -2.325 1.00 81.94 93 TYR A O 1
ATOM 728 N N . ASP A 1 94 ? 9.182 9.626 -0.493 1.00 85.81 94 ASP A N 1
ATOM 729 C CA . ASP A 1 94 ? 9.928 8.535 0.141 1.00 85.81 94 ASP A CA 1
ATOM 730 C C . ASP A 1 94 ? 9.241 7.176 -0.116 1.00 85.81 94 ASP A C 1
ATOM 732 O O . ASP A 1 94 ? 8.243 6.857 0.539 1.00 85.81 94 ASP A O 1
ATOM 736 N N . PRO A 1 95 ? 9.754 6.343 -1.043 1.00 78.44 95 PRO A N 1
ATOM 737 C CA . PRO A 1 95 ? 9.146 5.050 -1.346 1.00 78.44 95 PRO A CA 1
ATOM 738 C C . PRO A 1 95 ? 9.237 4.055 -0.181 1.00 78.44 95 PRO A C 1
ATOM 740 O O . PRO A 1 95 ? 8.387 3.172 -0.074 1.00 78.44 95 PRO A O 1
ATOM 743 N N . ALA A 1 96 ? 10.213 4.194 0.725 1.00 89.00 96 ALA A N 1
ATOM 744 C CA . ALA A 1 96 ? 10.315 3.312 1.887 1.00 89.00 96 ALA A CA 1
ATOM 745 C C . ALA A 1 96 ? 9.156 3.542 2.868 1.00 89.00 96 ALA A C 1
ATOM 747 O O . ALA A 1 96 ? 8.732 2.630 3.580 1.00 89.00 96 ALA A O 1
ATOM 748 N N . LEU A 1 97 ? 8.613 4.761 2.896 1.00 90.56 97 LEU A N 1
ATOM 749 C CA . LEU A 1 97 ? 7.489 5.114 3.751 1.00 90.56 97 LEU A CA 1
ATOM 750 C C . LEU A 1 97 ? 6.194 4.413 3.317 1.00 90.56 97 LEU A C 1
ATOM 752 O O . LEU A 1 97 ? 5.442 3.960 4.181 1.00 90.56 97 LEU A O 1
ATOM 756 N N . ALA A 1 98 ? 5.961 4.291 2.006 1.00 87.38 98 ALA A N 1
ATOM 757 C CA . ALA A 1 98 ? 4.811 3.575 1.454 1.00 87.38 98 ALA A CA 1
ATOM 758 C C . ALA A 1 98 ? 4.868 2.080 1.799 1.00 87.38 98 ALA A C 1
ATOM 760 O O . ALA A 1 98 ? 3.905 1.543 2.339 1.00 87.38 98 ALA A 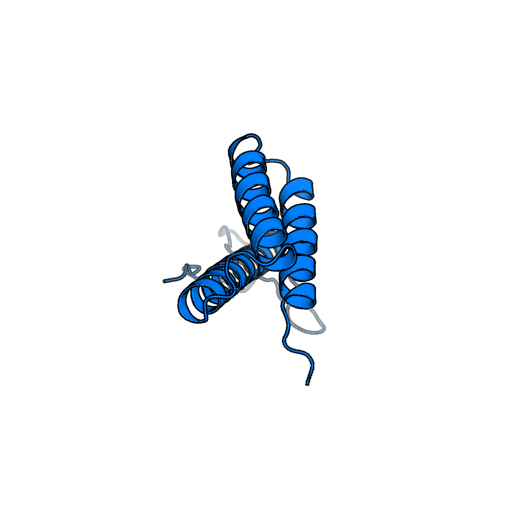O 1
ATOM 761 N N . GLU A 1 99 ? 6.029 1.442 1.625 1.00 91.69 99 GLU A N 1
ATOM 762 C CA . GLU A 1 99 ? 6.221 0.031 1.991 1.00 91.69 99 GLU A CA 1
ATOM 763 C C . GLU A 1 99 ? 5.991 -0.206 3.494 1.00 91.69 99 GLU A C 1
ATOM 765 O O . GLU A 1 99 ? 5.283 -1.128 3.902 1.00 91.69 99 GLU A O 1
ATOM 770 N N . HIS A 1 100 ? 6.525 0.658 4.363 1.00 95.00 100 HIS A N 1
ATOM 771 C CA . HIS A 1 100 ? 6.265 0.535 5.798 1.00 95.00 100 HIS A CA 1
ATOM 772 C C . HIS A 1 100 ? 4.782 0.723 6.151 1.00 95.00 100 HIS A C 1
ATOM 774 O O . HIS A 1 100 ? 4.273 0.038 7.046 1.00 95.00 100 HIS A O 1
ATOM 780 N N . ALA A 1 101 ? 4.083 1.629 5.461 1.00 94.19 101 ALA A N 1
ATOM 781 C CA . ALA A 1 101 ? 2.648 1.809 5.631 1.00 94.19 101 ALA A CA 1
ATOM 782 C C . ALA A 1 101 ? 1.882 0.556 5.186 1.00 94.19 101 ALA A C 1
ATOM 784 O O . ALA A 1 101 ? 1.050 0.073 5.955 1.00 94.19 101 ALA A O 1
ATOM 785 N N . HIS A 1 102 ? 2.213 -0.019 4.025 1.00 94.88 102 HIS A N 1
ATOM 786 C CA . HIS A 1 102 ? 1.641 -1.274 3.534 1.00 94.88 102 HIS A CA 1
ATOM 787 C C . HIS A 1 102 ? 1.692 -2.361 4.613 1.00 94.88 102 HIS A C 1
ATOM 789 O O . HIS A 1 102 ? 0.662 -2.876 5.061 1.00 94.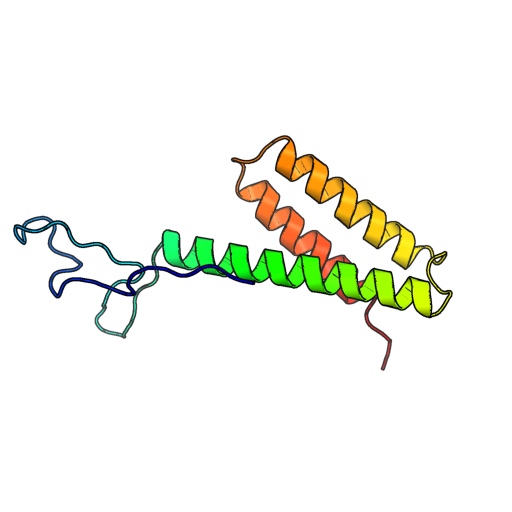88 102 HIS A O 1
ATOM 795 N N . GLN A 1 103 ? 2.895 -2.651 5.116 1.00 96.56 103 GLN A N 1
ATOM 796 C CA . GLN A 1 103 ? 3.093 -3.681 6.134 1.00 96.56 103 GLN A CA 1
ATOM 797 C C . GLN A 1 103 ? 2.293 -3.372 7.406 1.00 96.56 103 GLN A C 1
ATOM 799 O O . GLN A 1 103 ? 1.624 -4.245 7.965 1.00 96.56 103 GLN A O 1
ATOM 804 N N . ALA A 1 104 ? 2.309 -2.119 7.867 1.00 96.44 104 ALA A N 1
ATOM 805 C CA . ALA A 1 104 ? 1.602 -1.728 9.080 1.00 96.44 104 ALA A CA 1
ATOM 806 C C . ALA A 1 104 ? 0.077 -1.868 8.954 1.00 96.44 104 ALA A C 1
ATOM 808 O O . ALA A 1 104 ? -0.566 -2.372 9.879 1.00 96.44 104 ALA A O 1
ATOM 809 N N . LEU A 1 105 ? -0.506 -1.447 7.829 1.00 96.25 105 LEU A N 1
ATOM 810 C CA . LEU A 1 105 ? -1.946 -1.534 7.580 1.00 96.25 105 LEU A CA 1
ATOM 811 C C . LEU A 1 105 ? -2.401 -2.994 7.440 1.00 96.25 105 LEU A C 1
ATOM 813 O O . LEU A 1 105 ? -3.413 -3.380 8.035 1.00 96.25 105 LEU A O 1
ATOM 817 N N . LEU A 1 106 ? -1.616 -3.831 6.755 1.00 96.75 106 LEU A N 1
ATOM 818 C CA . LEU A 1 106 ? -1.876 -5.266 6.642 1.00 96.75 106 LEU A CA 1
ATOM 819 C C . LEU A 1 106 ? -1.874 -5.944 8.014 1.00 96.75 106 LEU A C 1
ATOM 821 O O . LEU A 1 106 ? -2.789 -6.703 8.340 1.00 96.75 106 LEU A O 1
ATOM 825 N N . GLN A 1 107 ? -0.903 -5.618 8.869 1.00 96.94 107 GLN A N 1
ATOM 826 C CA . GLN A 1 107 ? -0.851 -6.148 10.231 1.00 96.94 107 GLN A CA 1
ATOM 827 C C . GLN A 1 107 ? -2.072 -5.743 11.070 1.00 96.94 107 GLN A C 1
ATOM 829 O O . GLN A 1 107 ? -2.547 -6.545 11.877 1.00 96.94 107 GLN A O 1
ATOM 834 N N . GLN A 1 108 ? -2.621 -4.535 10.892 1.00 96.56 108 GLN A N 1
ATOM 835 C CA . GLN A 1 108 ? -3.864 -4.148 11.573 1.00 96.56 108 GLN A CA 1
ATOM 836 C C . GLN A 1 108 ? -5.061 -4.964 11.078 1.00 96.56 108 GLN A C 1
ATOM 838 O O . GLN A 1 108 ? -5.844 -5.452 11.894 1.00 96.56 108 GLN A O 1
ATOM 843 N N . LEU A 1 109 ? -5.179 -5.181 9.766 1.00 94.75 109 LEU A N 1
ATOM 844 C CA . LEU A 1 109 ? -6.231 -6.026 9.196 1.00 94.75 109 LEU A CA 1
ATOM 845 C C . LEU A 1 109 ? -6.163 -7.467 9.713 1.00 94.75 109 LEU A C 1
ATOM 847 O O . LEU A 1 109 ? -7.190 -8.031 10.089 1.00 94.75 109 LEU A O 1
ATOM 851 N N . LEU A 1 110 ? -4.963 -8.045 9.801 1.00 94.94 110 LEU A N 1
ATOM 852 C CA . LEU A 1 110 ? -4.769 -9.387 10.353 1.00 94.94 110 LEU A CA 1
ATOM 853 C C . LEU A 1 110 ? -5.183 -9.475 11.829 1.00 94.94 110 LEU A C 1
ATOM 855 O O . LEU A 1 110 ? -5.806 -10.458 12.224 1.00 94.94 110 LEU A O 1
ATOM 859 N N . LYS A 1 111 ? -4.897 -8.445 12.636 1.00 93.50 111 LYS A N 1
ATOM 860 C CA . LYS A 1 111 ? -5.300 -8.383 14.055 1.00 93.50 111 LYS A CA 1
ATOM 861 C C . LYS A 1 111 ? -6.808 -8.242 14.248 1.00 93.50 111 LYS A C 1
ATOM 863 O O . LYS A 1 111 ? -7.337 -8.761 15.225 1.00 93.50 111 LYS A O 1
ATOM 868 N N . LEU A 1 112 ? -7.484 -7.538 13.339 1.00 91.62 112 LEU A N 1
ATOM 869 C CA . LEU A 1 112 ? -8.937 -7.346 13.362 1.00 91.62 112 LEU A CA 1
ATOM 870 C C . LEU A 1 112 ? -9.711 -8.510 12.731 1.00 91.62 112 LEU A C 1
ATOM 872 O O . LEU A 1 112 ? -10.944 -8.517 12.757 1.00 91.62 112 LEU A O 1
ATOM 876 N N . ARG A 1 113 ? -9.015 -9.495 12.156 1.00 87.81 113 ARG A N 1
ATOM 877 C CA . ARG A 1 113 ? -9.646 -10.660 11.544 1.00 87.81 113 ARG A CA 1
ATOM 878 C C . ARG A 1 113 ? -10.454 -11.432 12.601 1.00 87.81 113 ARG A C 1
ATOM 880 O O . ARG A 1 113 ? -9.899 -11.784 13.644 1.00 87.81 113 ARG A O 1
ATOM 887 N N . PRO A 1 114 ? -11.730 -11.765 12.332 1.00 76.00 114 PRO A N 1
ATOM 888 C CA . PRO A 1 114 ? -12.506 -12.621 13.219 1.00 76.00 114 PRO A CA 1
ATOM 889 C C . PRO A 1 114 ? -11.792 -13.961 13.411 1.00 76.00 114 PRO A C 1
ATOM 891 O O . PRO A 1 114 ? -11.348 -14.574 12.431 1.00 76.00 114 PRO A O 1
ATOM 894 N N . LYS A 1 115 ? -11.683 -14.424 14.660 1.00 71.06 115 LYS A N 1
ATOM 895 C CA . LYS A 1 115 ? -11.282 -15.809 14.927 1.00 71.06 115 LYS A CA 1
ATOM 896 C C . LYS A 1 115 ? -12.380 -16.715 14.360 1.00 71.06 115 LYS A C 1
ATOM 898 O O . LYS A 1 115 ? -13.552 -16.480 14.643 1.00 71.06 115 LYS A O 1
ATOM 903 N N . ARG A 1 116 ? -11.987 -17.643 13.485 1.00 49.28 116 ARG A N 1
ATOM 904 C CA . ARG A 1 116 ? -12.882 -18.671 12.941 1.00 49.28 116 ARG A CA 1
ATOM 905 C C . ARG A 1 116 ? -13.283 -19.654 14.028 1.00 49.28 116 ARG A C 1
ATOM 907 O O . ARG A 1 116 ? -12.429 -19.893 14.911 1.00 49.28 116 ARG A O 1
#

Radius of gyration: 19.75 Å; chains: 1; bounding box: 39×34×57 Å

Sequence (116 aa):
TGNAFWTYTDNAHLWDDYAGNPSYSVVYDGPDGVVSSKRWDAYRAGVEDHELGQLLKATLARARSAGTADTSQVKAAQRTLDSWVERILATPYDPALAEHAHQALLQQLLKLRPKR

Foldseek 3Di:
DDDDDPDQWDDPCQPDPPPPDDIDHQWDADPVGIHGDPNVVVRVLVVLLVVLLVLLVVLLVVCVVVVNNPDPLSVVLVVLSVVLVVVCVVPVPDPVSSVVSSVSSVVSVVVSDDDD

Secondary structure (DSSP, 8-state):
-----S-SB--S-TT-TTSSSPPPBSSB--TTSPBP-HHHHHHHHHHHHHHHHHHHHHHHHHHHHTT-TTSHHHHHHHHHHHHHHHHHHHSTT-HHHHHHHHHHHHHHHHHHSPP-

pLDDT: mean 90.08, std 7.61, range [49.28, 97.06]